Protein AF-A0A928UXY3-F1 (afdb_monomer)

Solvent-accessible surface area (backbone atoms only — not comparable to full-atom values): 6021 Å² total; per-residue (Å²): 69,73,57,98,86,40,46,41,41,59,57,41,48,50,55,31,60,74,66,62,76,45,52,68,32,48,55,47,15,52,51,48,45,52,43,45,72,72,70,46,89,61,59,68,84,39,35,35,77,53,89,51,96,85,50,99,54,60,34,33,38,16,44,19,94,57,29,35,38,34,32,34,57,44,88,98,78,44,77,47,58,47,35,49,48,40,58,93,46,40,72,62,51,52,54,53,50,53,54,52,51,44,50,58,58,75,75,103

Organism: NCBI:txid2082723

Secondary structure (DSSP, 8-state):
-EETTEEHHHHHHHHHHHHSSSHHHHHHHHHHHHHHHTT----TTTEEEE--TT-SS-EEEEEETTEEEEEEEETTTEEEEEEEEETTTHHHHHHHHHHHHHHHHHT-

Sequence (108 aa):
MLVDGECLLDAFYREVLESGNLKKDFVGAISILKSSANGLLLPKTKFRIIEHKRLPYKLYEAKKDDIRIYCFHEEKTGRIIVAGGKKSTQKRDIHSIVNLLIEYYNGK

Mean predicted aligned error: 3.24 Å

Structure (mmCIF, N/CA/C/O backbone):
data_AF-A0A928UXY3-F1
#
_entry.id   AF-A0A928UXY3-F1
#
loop_
_atom_site.group_PDB
_atom_site.id
_atom_site.type_symbol
_atom_site.label_atom_id
_atom_site.label_alt_id
_atom_site.label_comp_id
_atom_site.label_asym_id
_atom_site.label_entity_id
_atom_site.label_seq_id
_atom_site.pdbx_PDB_ins_code
_atom_site.Cartn_x
_atom_site.Cartn_y
_atom_site.Cartn_z
_atom_site.occupancy
_atom_site.B_iso_or_equiv
_atom_site.auth_seq_id
_atom_site.auth_comp_id
_atom_site.auth_asym_id
_atom_site.auth_atom_id
_atom_site.pdbx_PDB_model_num
ATOM 1 N N . MET A 1 1 ? -0.493 -7.818 -5.365 1.00 84.62 1 MET A N 1
ATOM 2 C CA . MET A 1 1 ? 0.707 -8.661 -5.554 1.00 84.62 1 MET A CA 1
ATOM 3 C C . MET A 1 1 ? 0.445 -10.012 -4.913 1.00 84.62 1 MET A C 1
ATOM 5 O O . MET A 1 1 ? -0.165 -10.014 -3.848 1.00 84.62 1 MET A O 1
ATOM 9 N N . LEU A 1 2 ? 0.840 -11.111 -5.565 1.00 88.62 2 LEU A N 1
ATOM 10 C CA . LEU A 1 2 ? 0.720 -12.463 -5.013 1.00 88.62 2 LEU A CA 1
ATOM 11 C C . LEU A 1 2 ? 2.073 -12.917 -4.459 1.00 88.62 2 LEU A C 1
ATOM 13 O O . LEU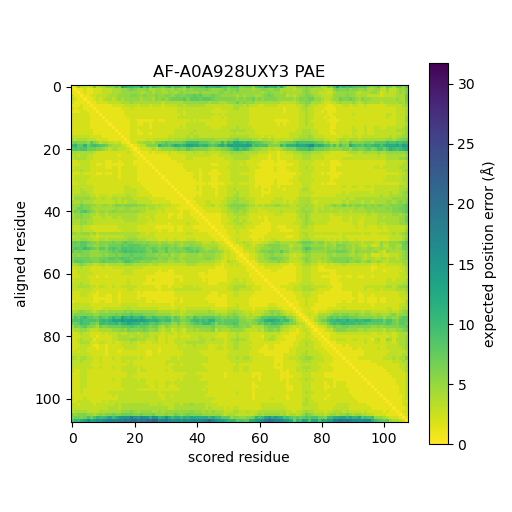 A 1 2 ? 3.085 -12.733 -5.132 1.00 88.62 2 LEU A O 1
ATOM 17 N N . VAL A 1 3 ? 2.074 -13.502 -3.266 1.00 88.44 3 VAL A N 1
ATOM 18 C CA . VAL A 1 3 ? 3.225 -14.176 -2.649 1.00 88.44 3 VAL A CA 1
ATOM 19 C C . VAL A 1 3 ? 2.734 -15.545 -2.203 1.00 88.44 3 VAL A C 1
ATOM 21 O O . VAL A 1 3 ? 1.727 -15.618 -1.507 1.00 88.44 3 VAL A O 1
ATOM 24 N N . ASP A 1 4 ? 3.365 -16.613 -2.693 1.00 89.12 4 ASP A N 1
ATOM 25 C CA . ASP A 1 4 ? 2.967 -18.006 -2.424 1.00 89.12 4 ASP A CA 1
ATOM 26 C C . ASP A 1 4 ? 1.475 -18.296 -2.688 1.00 89.12 4 ASP A C 1
ATOM 28 O O . ASP A 1 4 ? 0.821 -19.064 -1.990 1.00 89.12 4 ASP A O 1
ATOM 32 N N . GLY A 1 5 ? 0.917 -17.653 -3.720 1.00 89.88 5 GLY A N 1
ATOM 33 C CA . GLY A 1 5 ? -0.497 -17.772 -4.093 1.00 89.88 5 GLY A CA 1
ATOM 34 C C . GLY A 1 5 ? -1.449 -16.851 -3.322 1.00 89.88 5 GLY A C 1
ATOM 35 O O . GLY A 1 5 ? -2.626 -16.778 -3.673 1.00 89.88 5 GLY A O 1
ATOM 36 N N . GLU A 1 6 ? -0.968 -16.088 -2.338 1.00 92.38 6 GLU A N 1
ATOM 37 C CA . GLU A 1 6 ? -1.794 -15.185 -1.535 1.00 92.38 6 GLU A CA 1
ATOM 38 C C . GLU A 1 6 ? -1.659 -13.714 -1.939 1.00 92.38 6 GLU A C 1
ATOM 40 O O . GLU A 1 6 ? -0.564 -13.176 -2.108 1.00 92.38 6 GLU A O 1
ATOM 45 N N . CYS A 1 7 ? -2.793 -13.013 -2.042 1.00 94.88 7 CYS A N 1
ATOM 46 C CA . CYS A 1 7 ? -2.813 -11.571 -2.271 1.00 94.88 7 CYS A CA 1
ATOM 47 C C . CYS A 1 7 ? -2.571 -10.809 -0.963 1.00 94.88 7 CYS A C 1
ATOM 49 O O . CYS A 1 7 ? -3.418 -10.802 -0.069 1.00 94.88 7 CYS A O 1
ATOM 51 N N . LEU A 1 8 ? -1.446 -10.091 -0.879 1.00 95.38 8 LEU A N 1
ATOM 52 C CA . LEU A 1 8 ? -1.063 -9.346 0.329 1.00 95.38 8 LEU A CA 1
ATOM 53 C C . LEU A 1 8 ? -2.067 -8.250 0.714 1.00 95.38 8 LEU A C 1
ATOM 55 O O 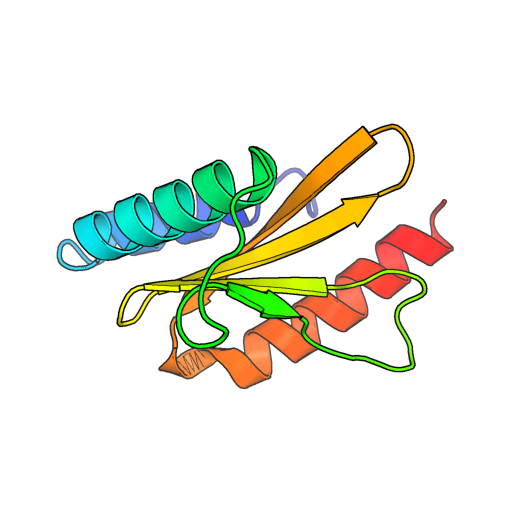. LEU A 1 8 ? -2.251 -7.950 1.893 1.00 95.38 8 LEU A O 1
ATOM 59 N N . LEU A 1 9 ? -2.726 -7.631 -0.272 1.00 96.25 9 LEU A N 1
ATOM 60 C CA . LEU A 1 9 ? -3.769 -6.644 0.002 1.00 96.25 9 LEU A CA 1
ATOM 61 C C . LEU A 1 9 ? -5.017 -7.306 0.598 1.00 96.25 9 LEU A C 1
ATOM 63 O O . LEU A 1 9 ? -5.611 -6.740 1.511 1.00 96.25 9 LEU A O 1
ATOM 67 N N . ASP A 1 10 ? -5.393 -8.488 0.109 1.00 96.12 10 ASP A N 1
ATOM 68 C CA . ASP A 1 10 ? -6.578 -9.209 0.582 1.00 96.12 10 ASP A CA 1
ATOM 69 C C . ASP A 1 10 ? -6.346 -9.787 1.979 1.00 96.12 10 ASP A C 1
ATOM 71 O O . ASP A 1 10 ? -7.239 -9.737 2.824 1.00 96.12 10 ASP A O 1
ATOM 75 N N . ALA A 1 11 ? -5.134 -10.282 2.257 1.00 95.31 11 ALA A N 1
ATOM 76 C CA . ALA A 1 11 ? -4.708 -10.652 3.605 1.00 95.31 11 ALA A CA 1
ATOM 77 C C . ALA A 1 11 ? -4.875 -9.470 4.573 1.00 95.31 11 ALA A C 1
ATOM 79 O O . ALA A 1 11 ? -5.599 -9.578 5.561 1.00 95.31 11 ALA A O 1
ATOM 80 N N . PHE A 1 12 ? -4.334 -8.302 4.221 1.00 96.31 12 PHE A N 1
ATOM 81 C CA . PHE A 1 12 ? -4.493 -7.104 5.040 1.00 96.31 12 PHE A CA 1
ATOM 82 C C . PHE A 1 12 ? -5.954 -6.634 5.153 1.00 96.31 12 PHE A C 1
ATOM 84 O O . PHE A 1 12 ? -6.390 -6.165 6.204 1.00 96.31 12 PHE A O 1
ATOM 91 N N . TYR A 1 13 ? -6.744 -6.754 4.085 1.00 96.19 13 TYR A N 1
ATOM 92 C CA . TYR A 1 13 ? -8.157 -6.386 4.121 1.00 96.19 13 TYR A CA 1
ATOM 93 C C . TYR A 1 13 ? -8.955 -7.272 5.087 1.00 96.19 13 TYR A C 1
ATOM 95 O O . TYR A 1 13 ? -9.810 -6.755 5.807 1.00 96.19 13 TYR A O 1
ATOM 103 N N . ARG A 1 14 ? -8.643 -8.572 5.167 1.00 96.19 14 ARG A N 1
ATOM 104 C CA . ARG A 1 14 ? -9.229 -9.483 6.164 1.00 96.19 14 ARG A CA 1
ATOM 105 C C . ARG A 1 14 ? -8.917 -9.026 7.593 1.00 96.19 14 ARG A C 1
ATOM 107 O O . ARG A 1 14 ? -9.849 -8.861 8.374 1.00 96.19 14 ARG A O 1
ATOM 114 N N . GLU A 1 15 ? -7.669 -8.662 7.892 1.00 94.69 15 GLU A N 1
ATOM 115 C CA . GLU A 1 15 ? -7.298 -8.097 9.206 1.00 94.69 15 GLU A CA 1
ATOM 116 C C . GLU A 1 15 ? -8.065 -6.802 9.537 1.00 94.69 15 GLU A C 1
ATOM 118 O O . GLU A 1 15 ? -8.442 -6.542 10.686 1.00 94.69 15 GLU A O 1
ATOM 123 N N . VAL A 1 16 ? -8.294 -5.950 8.530 1.00 95.56 16 VAL A N 1
ATOM 124 C CA . VAL A 1 16 ? -9.079 -4.714 8.676 1.00 95.56 16 VAL A CA 1
ATOM 125 C C . VAL A 1 16 ? -10.540 -5.022 9.002 1.00 95.56 16 VAL A C 1
ATOM 127 O O . VAL A 1 16 ? -11.132 -4.321 9.828 1.00 95.56 16 VAL A O 1
ATOM 130 N N . LEU A 1 17 ? -11.123 -6.044 8.368 1.00 94.12 17 LEU A N 1
ATOM 131 C CA . LEU A 1 17 ? -12.490 -6.486 8.645 1.00 94.12 17 LEU A CA 1
ATOM 132 C C . LEU A 1 17 ? -12.619 -7.051 10.062 1.00 94.12 17 LEU A C 1
ATOM 134 O O . LEU A 1 17 ? -13.553 -6.675 10.766 1.00 94.12 17 LEU A O 1
ATOM 138 N N . GLU A 1 18 ? -11.660 -7.867 10.500 1.00 93.69 18 GLU A N 1
ATOM 139 C CA . GLU A 1 18 ? -11.617 -8.434 11.855 1.00 93.69 18 GLU A CA 1
ATOM 140 C C . GLU A 1 18 ? -11.437 -7.359 12.936 1.00 93.69 18 GLU A C 1
ATOM 142 O O . GLU A 1 18 ? -12.053 -7.434 13.996 1.00 93.69 18 GLU A O 1
ATOM 147 N N . SER A 1 19 ? -10.652 -6.311 12.657 1.00 87.50 19 SER A N 1
ATOM 148 C CA . SER A 1 19 ? -10.475 -5.176 13.580 1.00 87.50 19 SER A CA 1
ATOM 149 C C . SER A 1 19 ? -11.762 -4.346 13.759 1.00 87.50 19 SER A C 1
ATOM 151 O O . SER A 1 19 ? -11.918 -3.646 14.758 1.00 87.50 19 SER A O 1
ATOM 153 N N . GLY A 1 20 ? -12.673 -4.364 12.777 1.00 84.44 20 GLY A N 1
ATOM 154 C CA . GLY A 1 20 ? -13.983 -3.697 12.798 1.00 84.44 20 GLY A CA 1
ATOM 155 C C . GLY A 1 20 ? -13.975 -2.167 12.632 1.00 84.44 20 GLY A C 1
ATOM 156 O O . GLY A 1 20 ? -14.862 -1.612 11.982 1.00 84.44 20 GLY A O 1
ATOM 157 N N . ASN A 1 21 ? -12.970 -1.459 13.152 1.00 92.06 21 ASN A N 1
ATOM 158 C CA . ASN A 1 21 ? -12.934 0.011 13.199 1.00 92.06 21 ASN A CA 1
ATOM 159 C C . ASN A 1 21 ? -12.140 0.690 12.064 1.00 92.06 21 ASN A C 1
ATOM 161 O O . ASN A 1 21 ? -12.273 1.895 11.867 1.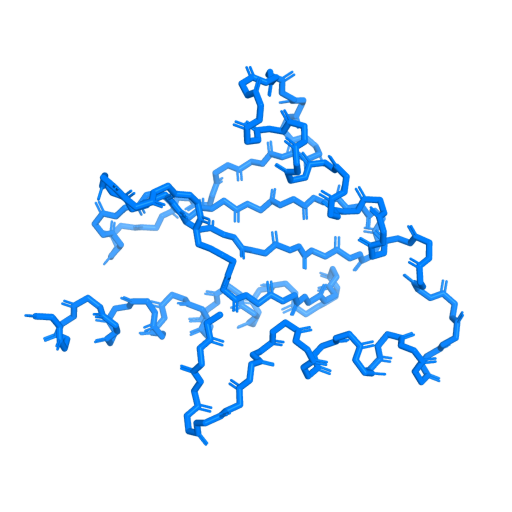00 92.06 21 ASN A O 1
ATOM 165 N N . LEU A 1 22 ? -11.355 -0.055 11.280 1.00 94.50 22 LEU A N 1
ATOM 166 C CA . LEU A 1 22 ? -10.448 0.511 10.264 1.00 94.50 22 LEU A CA 1
ATOM 167 C C . LEU A 1 22 ? -11.007 0.504 8.832 1.00 94.50 22 LEU A C 1
ATOM 169 O O . LEU A 1 22 ? -10.362 0.992 7.900 1.00 94.50 22 LEU A O 1
ATOM 173 N N . LYS A 1 23 ? -12.219 -0.023 8.622 1.00 95.38 23 LYS A N 1
ATOM 174 C CA . LYS A 1 23 ? -12.811 -0.171 7.280 1.00 95.38 23 LYS A CA 1
ATOM 175 C C . LYS A 1 23 ? -12.941 1.165 6.539 1.00 95.38 23 LYS A C 1
ATOM 177 O O . LYS A 1 23 ? -12.645 1.242 5.347 1.00 95.38 23 LYS A O 1
ATOM 182 N N . LYS A 1 24 ? -13.359 2.225 7.239 1.00 96.00 24 LYS A N 1
ATOM 183 C CA . LYS A 1 24 ? -13.493 3.576 6.665 1.00 96.00 24 LYS A CA 1
ATOM 184 C C . LYS A 1 24 ? -12.145 4.116 6.181 1.00 96.00 24 LYS A C 1
ATOM 186 O O . LYS A 1 24 ? -12.070 4.713 5.105 1.00 96.00 24 LYS A O 1
ATOM 191 N N . ASP A 1 25 ? -11.092 3.864 6.945 1.00 96.88 25 ASP A N 1
ATOM 192 C CA . ASP A 1 25 ? -9.745 4.336 6.639 1.00 96.88 25 ASP A CA 1
ATOM 193 C C . AS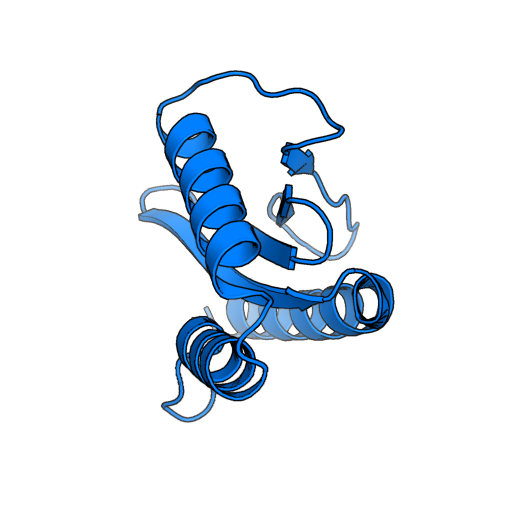P A 1 25 ? -9.167 3.586 5.442 1.00 96.88 25 ASP A C 1
ATOM 195 O O . ASP A 1 25 ? -8.589 4.204 4.546 1.00 96.88 25 ASP A O 1
ATOM 199 N N . PHE A 1 26 ? -9.415 2.276 5.363 1.00 97.62 26 PHE A N 1
ATOM 200 C CA . PHE A 1 26 ? -9.040 1.460 4.212 1.00 97.62 26 PHE A CA 1
ATOM 201 C C . PHE A 1 26 ? -9.694 1.967 2.924 1.00 97.62 26 PHE A C 1
ATOM 203 O O . PHE A 1 26 ? -8.999 2.266 1.952 1.00 97.62 26 PHE A O 1
ATOM 210 N N . VAL A 1 27 ? -11.018 2.161 2.928 1.00 97.00 27 VAL A N 1
ATOM 211 C CA . VAL A 1 27 ? -11.746 2.709 1.770 1.00 97.00 27 VAL A CA 1
ATOM 212 C C . VAL A 1 27 ? -11.215 4.095 1.389 1.00 97.00 27 VAL A C 1
ATOM 214 O O . VAL A 1 27 ? -11.024 4.389 0.207 1.00 97.00 27 VAL A O 1
ATOM 217 N N . GLY A 1 28 ? -10.917 4.943 2.377 1.00 97.88 28 GLY A N 1
ATOM 218 C CA . GLY A 1 28 ? -10.331 6.259 2.134 1.00 97.88 28 GLY A CA 1
ATOM 219 C C . GLY A 1 28 ? -8.940 6.193 1.495 1.00 97.88 28 GLY A C 1
ATOM 220 O O . GLY A 1 28 ? -8.662 6.959 0.571 1.00 97.88 28 GLY A O 1
ATOM 221 N N . ALA A 1 29 ? -8.080 5.265 1.923 1.00 97.94 29 ALA A N 1
ATOM 222 C CA . ALA A 1 29 ? -6.763 5.062 1.321 1.00 97.94 29 ALA A CA 1
ATOM 223 C C . ALA A 1 29 ? -6.860 4.554 -0.130 1.00 97.94 29 ALA A C 1
ATOM 225 O O . ALA A 1 29 ? -6.148 5.059 -1.001 1.00 97.94 29 ALA A O 1
ATOM 226 N N . ILE A 1 30 ? -7.788 3.633 -0.419 1.00 97.31 30 ILE A N 1
ATOM 227 C CA . ILE A 1 30 ? -8.069 3.172 -1.790 1.00 97.31 30 ILE A CA 1
ATOM 228 C C . ILE A 1 30 ? -8.578 4.325 -2.667 1.00 97.31 30 ILE A C 1
ATOM 230 O O . ILE A 1 30 ? -8.131 4.482 -3.803 1.00 97.31 30 ILE A O 1
ATOM 234 N N . SER A 1 31 ? -9.456 5.183 -2.141 1.00 97.56 31 SER A N 1
ATOM 235 C CA . SER A 1 31 ? -9.951 6.365 -2.862 1.00 97.56 31 SER A CA 1
ATOM 236 C C . SER A 1 31 ? -8.830 7.354 -3.212 1.00 97.56 31 SER A C 1
ATOM 238 O O . SER A 1 31 ? -8.760 7.854 -4.338 1.00 97.56 31 SER A O 1
ATOM 240 N N . ILE A 1 32 ? -7.897 7.591 -2.284 1.00 97.81 32 ILE A N 1
ATOM 241 C CA . ILE A 1 32 ? -6.685 8.392 -2.524 1.00 97.81 32 ILE A CA 1
ATOM 242 C C . ILE A 1 32 ? -5.834 7.769 -3.637 1.00 97.81 32 ILE A C 1
ATOM 244 O O . ILE A 1 32 ? -5.402 8.476 -4.550 1.00 97.81 32 ILE A O 1
ATOM 248 N N . LEU A 1 33 ? -5.623 6.450 -3.600 1.00 95.50 33 LEU A N 1
ATOM 249 C CA . LEU A 1 33 ? -4.865 5.737 -4.627 1.00 95.50 33 LEU A CA 1
ATOM 250 C C . LEU A 1 33 ? -5.525 5.867 -6.005 1.00 95.50 33 LEU A C 1
ATOM 252 O O . LEU A 1 33 ? -4.839 6.221 -6.965 1.00 95.50 33 LEU A O 1
ATOM 256 N N . LYS A 1 34 ? -6.846 5.658 -6.092 1.00 94.75 34 LYS A N 1
ATOM 257 C CA . LYS A 1 34 ? -7.634 5.817 -7.325 1.00 94.75 34 LYS A CA 1
ATOM 258 C C . LYS A 1 34 ? -7.557 7.245 -7.864 1.00 94.75 34 LYS A C 1
ATOM 260 O O . LYS A 1 34 ? -7.314 7.442 -9.048 1.00 94.75 34 LYS A O 1
ATOM 265 N N . SER A 1 35 ? -7.697 8.238 -6.988 1.00 95.62 35 SER A N 1
ATOM 266 C CA . SER A 1 35 ? -7.591 9.656 -7.355 1.00 95.62 35 SER A CA 1
ATOM 267 C C . SER A 1 35 ? -6.229 9.965 -7.973 1.00 95.62 35 SER A C 1
ATOM 269 O O . SER A 1 35 ? -6.146 10.587 -9.027 1.00 95.62 35 SER A O 1
ATOM 271 N N . SER A 1 36 ? -5.156 9.471 -7.353 1.00 93.62 36 SER A N 1
ATOM 272 C CA . SER A 1 36 ? -3.805 9.660 -7.873 1.00 93.62 36 SER A CA 1
ATOM 273 C C . SER A 1 36 ? -3.550 8.881 -9.169 1.00 93.62 36 SER A C 1
ATOM 275 O O . SER A 1 36 ? -2.818 9.364 -10.030 1.00 93.62 36 SER A O 1
ATOM 277 N N . ALA A 1 37 ? -4.147 7.696 -9.335 1.00 90.00 37 ALA A N 1
ATOM 278 C CA . ALA A 1 37 ? -4.086 6.939 -10.586 1.00 90.00 37 ALA A CA 1
ATOM 279 C C . ALA A 1 37 ? -4.783 7.677 -11.744 1.00 90.00 37 ALA A C 1
ATOM 281 O O . ALA A 1 37 ? -4.306 7.615 -12.870 1.00 90.00 37 ALA A O 1
ATOM 282 N N . ASN A 1 38 ? -5.828 8.455 -11.449 1.00 91.19 38 ASN A N 1
ATOM 283 C CA . ASN A 1 38 ? -6.517 9.330 -12.404 1.00 91.19 38 ASN A CA 1
ATOM 284 C C . ASN A 1 38 ? -5.777 10.657 -12.677 1.00 91.19 38 ASN A C 1
ATOM 286 O O . ASN A 1 38 ? -6.372 11.604 -13.183 1.00 91.19 38 ASN A O 1
ATOM 290 N N . GLY A 1 39 ? -4.497 10.764 -12.307 1.00 88.94 39 GLY A N 1
ATOM 291 C CA . GLY A 1 39 ? -3.673 11.942 -12.585 1.00 88.94 39 GLY A CA 1
ATOM 292 C C . GLY A 1 39 ? -3.874 13.118 -11.628 1.00 88.94 39 GLY A C 1
ATOM 293 O O . GLY A 1 39 ? -3.252 14.161 -11.820 1.00 88.94 39 GLY A O 1
ATOM 294 N N . LEU A 1 40 ? -4.685 12.978 -10.571 1.00 94.50 40 LEU A N 1
ATOM 295 C CA . LEU A 1 40 ? -4.827 14.048 -9.585 1.00 94.50 40 LEU A CA 1
ATOM 296 C C . LEU A 1 40 ? -3.548 14.194 -8.758 1.00 94.50 40 LEU A C 1
ATOM 298 O O . LEU A 1 40 ? -3.062 13.244 -8.131 1.00 94.50 40 LEU A O 1
ATOM 302 N N . LEU A 1 41 ? -3.042 15.425 -8.706 1.00 93.44 41 LEU A N 1
ATOM 303 C CA . LEU A 1 41 ? -1.995 15.816 -7.774 1.00 93.44 41 LEU A CA 1
ATOM 304 C C . LEU A 1 41 ? -2.586 15.876 -6.367 1.00 93.44 41 LEU A C 1
ATOM 306 O O . LEU A 1 41 ? -3.518 16.629 -6.090 1.00 93.44 41 LEU A O 1
ATOM 310 N N . LEU A 1 42 ? -2.037 15.065 -5.469 1.00 96.31 42 LEU A N 1
ATOM 311 C CA . LEU A 1 42 ? -2.477 14.995 -4.082 1.00 96.31 42 LEU A CA 1
ATOM 312 C C . LEU A 1 42 ? -1.388 15.541 -3.154 1.00 96.31 42 LEU A C 1
ATOM 314 O O . LEU A 1 42 ? -0.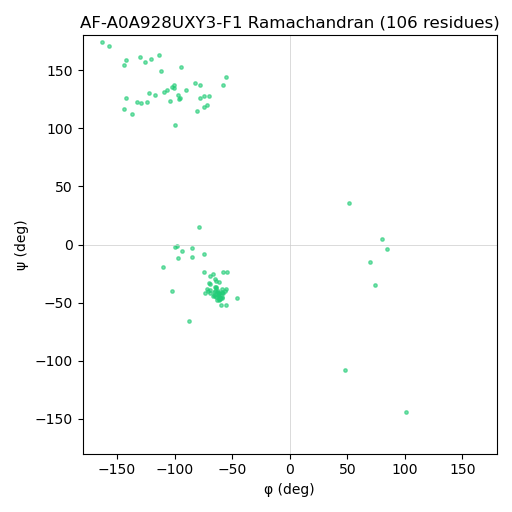199 15.384 -3.440 1.00 96.31 42 LEU A O 1
ATOM 318 N N . PRO A 1 43 ? -1.765 16.136 -2.009 1.00 96.94 43 PRO A N 1
ATOM 319 C CA . PRO A 1 43 ? -0.798 16.551 -1.003 1.00 96.94 43 PRO A CA 1
ATOM 320 C C . PRO A 1 43 ? 0.088 15.384 -0.554 1.00 96.94 43 PRO A C 1
ATOM 322 O O . PRO A 1 43 ? -0.410 14.275 -0.340 1.00 96.94 43 PRO A O 1
ATOM 325 N N . LYS A 1 44 ? 1.372 15.657 -0.276 1.00 95.50 44 LYS A N 1
ATOM 326 C CA . LYS A 1 44 ? 2.334 14.670 0.269 1.00 95.50 44 LYS A CA 1
ATOM 327 C C . LYS A 1 44 ? 1.849 14.001 1.562 1.00 95.50 44 LYS A C 1
ATOM 329 O O . LYS A 1 44 ? 2.281 12.906 1.921 1.00 95.50 44 LYS A O 1
ATOM 334 N N . THR A 1 45 ? 0.950 14.659 2.289 1.00 96.31 45 THR A N 1
ATOM 335 C CA . THR A 1 45 ? 0.321 14.113 3.494 1.00 96.31 45 THR A CA 1
ATOM 336 C C . THR A 1 45 ? -0.635 12.958 3.194 1.00 96.31 45 THR A C 1
ATOM 338 O O . THR A 1 45 ? -0.765 12.088 4.055 1.00 96.31 45 THR A O 1
ATOM 341 N N . LYS A 1 46 ? -1.230 12.918 1.991 1.00 97.38 46 LYS A N 1
ATOM 342 C CA . LYS A 1 46 ? -2.169 11.895 1.502 1.00 97.38 46 LYS A CA 1
ATOM 343 C C . LYS A 1 46 ? -1.521 10.891 0.552 1.00 97.38 46 LYS A C 1
ATOM 345 O O . LYS A 1 46 ? -1.826 9.711 0.643 1.00 97.38 46 LYS A O 1
ATOM 350 N N . PHE A 1 47 ? -0.649 11.336 -0.347 1.00 97.81 47 PHE A N 1
ATOM 351 C CA . PHE A 1 47 ? 0.034 10.462 -1.299 1.00 97.81 47 PHE A CA 1
ATOM 352 C C . PHE A 1 47 ? 1.472 10.926 -1.492 1.00 97.81 47 PHE A C 1
ATOM 354 O O . PHE A 1 47 ? 1.705 12.096 -1.794 1.00 97.81 47 PHE A O 1
ATOM 361 N N . ARG A 1 48 ? 2.447 10.037 -1.306 1.00 96.31 48 ARG A N 1
ATOM 362 C CA . ARG A 1 48 ? 3.868 10.389 -1.442 1.00 96.31 48 ARG A CA 1
ATOM 363 C C . ARG A 1 48 ? 4.679 9.280 -2.086 1.00 96.31 48 ARG A C 1
ATOM 365 O O . ARG A 1 48 ? 4.293 8.119 -2.033 1.00 96.31 48 ARG A O 1
ATOM 372 N N . ILE A 1 49 ? 5.827 9.666 -2.630 1.00 94.88 49 ILE A N 1
ATOM 373 C CA . ILE A 1 49 ? 6.885 8.743 -3.037 1.00 94.88 49 ILE A CA 1
ATOM 374 C C . ILE A 1 49 ? 7.646 8.302 -1.780 1.00 94.88 49 ILE A C 1
ATOM 376 O O . ILE A 1 49 ? 7.935 9.122 -0.905 1.00 94.88 49 ILE A O 1
ATOM 380 N N . ILE A 1 50 ? 7.955 7.012 -1.698 1.00 94.06 50 ILE A N 1
ATOM 381 C CA . ILE A 1 50 ? 8.945 6.439 -0.792 1.00 94.06 50 ILE A CA 1
ATOM 382 C C . ILE A 1 50 ? 10.209 6.233 -1.622 1.00 94.06 50 ILE A C 1
ATOM 384 O O . ILE A 1 50 ? 10.290 5.319 -2.440 1.00 94.06 50 ILE A O 1
ATOM 388 N N . GLU A 1 51 ? 11.182 7.123 -1.448 1.00 87.06 51 GLU A N 1
ATOM 389 C CA . GLU A 1 51 ? 12.459 7.011 -2.146 1.00 87.06 51 GLU A CA 1
ATOM 390 C C . GLU A 1 51 ? 13.292 5.890 -1.532 1.00 87.06 51 GLU A C 1
ATOM 392 O O . GLU A 1 51 ? 13.517 5.852 -0.321 1.00 87.06 51 GLU A O 1
ATOM 397 N N . HIS A 1 52 ? 13.761 4.975 -2.376 1.00 87.75 52 HIS A N 1
ATOM 398 C CA . HIS A 1 52 ? 14.638 3.904 -1.945 1.00 87.75 52 HIS A CA 1
ATOM 399 C C . HIS A 1 52 ? 15.672 3.601 -3.029 1.00 87.75 52 HIS A C 1
ATOM 401 O O . HIS A 1 52 ? 15.319 3.153 -4.114 1.00 87.75 52 HIS A O 1
ATOM 407 N N . LYS A 1 53 ? 16.962 3.804 -2.725 1.00 87.06 53 LYS A N 1
ATOM 408 C CA . LYS A 1 53 ? 18.070 3.699 -3.701 1.00 87.06 53 LYS A CA 1
ATOM 409 C C . LYS A 1 53 ? 18.185 2.333 -4.389 1.00 87.06 53 LYS A C 1
ATOM 411 O O . LYS A 1 53 ? 18.769 2.239 -5.457 1.00 87.06 53 LYS A O 1
ATOM 416 N N . ARG A 1 54 ? 17.670 1.279 -3.747 1.00 86.31 54 ARG A N 1
ATOM 417 C CA . ARG A 1 54 ? 17.707 -0.105 -4.253 1.00 86.31 54 ARG A CA 1
ATOM 418 C C . ARG A 1 54 ? 16.557 -0.452 -5.206 1.00 86.31 54 ARG A C 1
ATOM 420 O O . ARG A 1 54 ? 16.586 -1.533 -5.775 1.00 86.31 54 ARG A O 1
ATOM 427 N N . LEU A 1 55 ? 15.537 0.401 -5.333 1.00 85.81 55 LEU A N 1
ATOM 428 C CA . LEU A 1 55 ? 14.397 0.129 -6.207 1.00 85.81 55 LEU A CA 1
ATOM 429 C C . LEU A 1 55 ? 14.600 0.831 -7.556 1.00 85.81 55 LEU A C 1
ATOM 431 O O . LEU A 1 55 ? 14.838 2.040 -7.564 1.00 85.81 55 LEU A O 1
ATOM 435 N N . PRO A 1 56 ? 14.468 0.119 -8.690 1.00 84.62 56 PRO A N 1
ATOM 436 C CA . PRO A 1 56 ? 14.583 0.732 -10.014 1.00 84.62 56 PRO A CA 1
ATOM 437 C C . PRO A 1 56 ? 13.350 1.574 -10.386 1.00 84.62 56 PRO A C 1
ATOM 439 O O . PRO A 1 56 ? 13.359 2.292 -11.380 1.00 84.62 56 PRO A O 1
ATOM 442 N N . TYR A 1 57 ? 12.289 1.518 -9.578 1.00 86.25 57 TYR A N 1
ATOM 443 C CA . TYR A 1 57 ? 11.034 2.237 -9.771 1.00 86.25 57 TYR A CA 1
ATOM 444 C C . TYR A 1 57 ? 10.606 2.980 -8.505 1.00 86.25 57 TYR A C 1
ATOM 446 O O . TYR A 1 57 ? 11.032 2.692 -7.384 1.00 86.25 57 TYR A O 1
ATOM 454 N N . LYS A 1 58 ? 9.710 3.953 -8.689 1.00 90.44 58 LYS A N 1
ATOM 455 C CA . LYS A 1 58 ? 9.138 4.733 -7.590 1.00 90.44 58 LYS A CA 1
ATOM 456 C C . LYS A 1 58 ? 8.117 3.890 -6.830 1.00 90.44 58 LYS A C 1
ATOM 458 O O . LYS A 1 58 ? 7.088 3.501 -7.385 1.00 90.44 58 LYS A O 1
ATOM 463 N N . LEU A 1 59 ? 8.390 3.661 -5.549 1.00 94.06 59 LEU A N 1
ATOM 464 C CA . LEU A 1 59 ? 7.405 3.182 -4.588 1.00 94.06 59 LEU A CA 1
ATOM 465 C C . LEU A 1 59 ? 6.583 4.373 -4.092 1.00 94.06 59 LEU A C 1
ATOM 467 O O . LEU A 1 59 ? 7.115 5.451 -3.831 1.00 94.06 59 LEU A O 1
ATOM 471 N N . TYR A 1 60 ? 5.284 4.181 -3.945 1.00 96.06 60 TYR A N 1
ATOM 472 C CA . TYR A 1 60 ? 4.345 5.181 -3.474 1.00 96.06 60 TYR A CA 1
ATOM 473 C C . TYR A 1 60 ? 3.544 4.663 -2.288 1.00 96.06 60 TYR A C 1
ATOM 475 O O . TYR A 1 60 ? 3.349 3.463 -2.103 1.00 96.06 60 TYR A O 1
ATOM 483 N N . GLU A 1 61 ? 3.035 5.607 -1.510 1.00 97.19 61 GLU A N 1
ATOM 484 C CA . GLU A 1 61 ? 2.199 5.359 -0.350 1.00 97.19 61 GLU A CA 1
ATOM 485 C C . GLU A 1 61 ? 0.972 6.267 -0.374 1.00 97.19 61 GLU A C 1
ATOM 487 O O . GLU A 1 61 ? 1.102 7.494 -0.356 1.00 97.19 61 GLU A O 1
ATOM 492 N N . ALA A 1 62 ? -0.214 5.658 -0.346 1.00 98.06 62 ALA A N 1
ATOM 493 C CA . ALA A 1 62 ? -1.474 6.317 -0.029 1.00 98.06 62 ALA A CA 1
ATOM 494 C C . ALA A 1 62 ? -1.742 6.237 1.479 1.00 98.06 62 ALA A C 1
ATOM 496 O O . ALA A 1 62 ? -1.612 5.179 2.094 1.00 98.06 62 ALA A O 1
ATOM 497 N N . LYS A 1 63 ? -2.123 7.365 2.080 1.00 98.19 63 LYS A N 1
ATOM 498 C CA . LYS A 1 63 ? -2.238 7.545 3.527 1.00 98.19 63 LYS A CA 1
ATOM 499 C C . LYS A 1 63 ? -3.638 8.005 3.898 1.00 98.19 63 LYS A C 1
ATOM 501 O O . LYS A 1 63 ? -4.061 9.086 3.487 1.00 98.19 63 LYS A O 1
ATOM 506 N N . LYS A 1 64 ? -4.306 7.245 4.758 1.00 98.06 64 LYS A N 1
ATOM 507 C CA . LYS A 1 64 ? -5.537 7.673 5.419 1.00 98.06 64 LYS A CA 1
ATOM 508 C C . LYS A 1 64 ? -5.477 7.262 6.879 1.00 98.06 64 LYS A C 1
ATOM 510 O O . LYS A 1 64 ? -5.442 6.074 7.150 1.00 98.06 64 LYS A O 1
ATOM 515 N N . ASP A 1 65 ? -5.396 8.243 7.776 1.00 96.56 65 ASP A N 1
ATOM 516 C CA . ASP A 1 65 ? -5.379 8.041 9.230 1.00 96.56 65 ASP A CA 1
ATOM 517 C C . ASP A 1 65 ? -4.379 6.943 9.641 1.00 96.56 65 ASP A C 1
ATOM 519 O O . ASP A 1 65 ? -3.162 7.153 9.479 1.00 96.56 65 ASP A O 1
ATOM 523 N N . ASP A 1 66 ? -4.859 5.769 10.052 1.00 96.25 66 ASP A N 1
ATOM 524 C CA . ASP A 1 66 ? -4.023 4.635 10.457 1.00 96.25 66 ASP A CA 1
ATOM 525 C C . ASP A 1 66 ? -3.707 3.629 9.346 1.00 96.25 66 ASP A C 1
ATOM 527 O O . ASP A 1 66 ? -2.864 2.763 9.552 1.00 96.25 66 ASP A O 1
ATOM 531 N N . ILE A 1 67 ? -4.274 3.765 8.147 1.00 97.94 67 ILE A N 1
ATOM 532 C CA . ILE A 1 67 ? -4.042 2.860 7.013 1.00 97.94 67 ILE A CA 1
ATOM 533 C C . ILE A 1 67 ? -3.045 3.436 6.005 1.00 97.94 67 ILE A C 1
ATOM 535 O O . ILE A 1 67 ? -3.086 4.616 5.628 1.00 97.94 67 ILE A O 1
ATOM 539 N N . ARG A 1 68 ? -2.138 2.579 5.539 1.00 98.12 68 ARG A N 1
ATOM 540 C CA . ARG A 1 68 ? -1.195 2.828 4.446 1.00 98.12 68 ARG A CA 1
ATOM 541 C C . ARG A 1 68 ? -1.406 1.782 3.362 1.00 98.12 68 ARG A C 1
ATOM 543 O O . ARG A 1 68 ? -1.454 0.599 3.671 1.00 98.12 68 ARG A O 1
ATOM 550 N N . ILE A 1 69 ? -1.529 2.213 2.110 1.00 98.19 69 ILE A N 1
ATOM 551 C CA . ILE A 1 69 ? -1.554 1.318 0.947 1.00 98.19 69 ILE A CA 1
ATOM 552 C C . ILE A 1 69 ? -0.352 1.644 0.075 1.00 98.19 69 ILE A C 1
ATOM 554 O O . ILE A 1 69 ? -0.138 2.806 -0.280 1.00 98.19 69 ILE A O 1
ATOM 558 N N . TYR A 1 70 ? 0.416 0.617 -0.268 1.00 97.50 70 TYR A N 1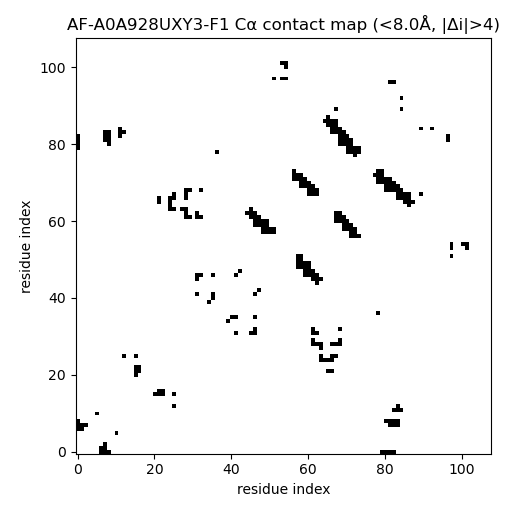
ATOM 559 C CA . TYR A 1 70 ? 1.663 0.744 -1.005 1.00 97.50 70 TYR A CA 1
ATOM 560 C C . TYR A 1 70 ? 1.477 0.274 -2.443 1.00 97.50 70 TYR A C 1
ATOM 562 O O . TYR A 1 70 ? 0.919 -0.796 -2.700 1.00 97.50 70 TYR A O 1
ATOM 570 N N . CYS A 1 71 ? 1.956 1.067 -3.392 1.00 95.94 71 CYS A N 1
ATOM 571 C CA . CYS A 1 71 ? 1.930 0.717 -4.806 1.00 95.94 71 CYS A CA 1
ATOM 572 C C . CYS A 1 71 ? 3.176 1.233 -5.512 1.00 95.94 71 CYS A C 1
ATOM 574 O O . CYS A 1 71 ? 3.765 2.221 -5.088 1.00 95.94 71 CYS A O 1
ATOM 576 N N . PHE A 1 72 ? 3.573 0.593 -6.603 1.00 93.00 72 PHE A N 1
ATOM 577 C CA . PHE A 1 72 ? 4.605 1.120 -7.491 1.00 93.00 72 PHE A CA 1
ATOM 578 C C . PHE A 1 72 ? 4.037 1.298 -8.894 1.00 93.00 72 PHE A C 1
ATOM 580 O O . PHE A 1 72 ? 2.988 0.742 -9.233 1.00 93.00 72 PHE A O 1
ATOM 587 N N . HIS A 1 73 ? 4.701 2.133 -9.685 1.00 88.31 73 HIS A N 1
ATOM 588 C CA . HIS A 1 73 ? 4.392 2.251 -11.101 1.00 88.31 73 HIS A CA 1
ATOM 589 C C . HIS A 1 73 ? 5.336 1.357 -11.894 1.00 88.31 73 HIS A C 1
ATOM 591 O O . HIS A 1 73 ? 6.552 1.480 -11.764 1.00 88.31 73 HIS A O 1
ATOM 597 N N . GLU A 1 74 ? 4.758 0.491 -12.711 1.00 84.12 74 GLU A N 1
ATOM 598 C CA . GLU A 1 74 ? 5.476 -0.305 -13.688 1.00 84.12 74 GLU A CA 1
ATOM 599 C C . GLU A 1 74 ? 5.141 0.216 -15.086 1.00 84.12 74 GLU A C 1
ATOM 601 O O . GLU A 1 74 ? 3.974 0.453 -15.431 1.00 84.12 74 GLU A O 1
ATOM 606 N N . GLU A 1 75 ? 6.185 0.443 -15.882 1.00 78.38 75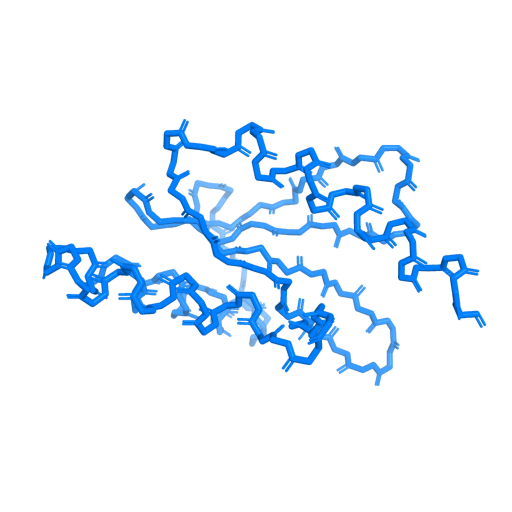 GLU A N 1
ATOM 607 C CA . GLU A 1 75 ? 6.024 0.926 -17.246 1.00 78.38 75 GLU A CA 1
ATOM 608 C C . GLU A 1 75 ? 5.155 -0.050 -18.048 1.00 78.38 75 GLU A C 1
ATOM 610 O O . GLU A 1 75 ? 5.317 -1.266 -17.967 1.00 78.38 75 GLU A O 1
ATOM 615 N N . LYS A 1 76 ? 4.230 0.495 -18.845 1.00 79.38 76 LYS A N 1
ATOM 616 C CA . LYS A 1 76 ? 3.294 -0.239 -19.721 1.00 79.38 76 LYS A CA 1
ATOM 617 C C . LYS A 1 76 ? 2.190 -1.050 -19.023 1.00 79.38 76 LYS A C 1
ATOM 619 O O . LYS A 1 76 ? 1.217 -1.371 -19.697 1.00 79.38 76 LYS A O 1
ATOM 624 N N . THR A 1 77 ? 2.267 -1.324 -17.718 1.00 81.06 77 THR A N 1
ATOM 625 C CA . THR A 1 77 ? 1.212 -2.060 -16.978 1.00 81.06 77 THR A CA 1
ATOM 626 C C . THR A 1 77 ? 0.425 -1.186 -15.999 1.00 81.06 77 THR A C 1
ATOM 628 O O . THR A 1 77 ? -0.706 -1.515 -15.645 1.00 81.06 77 THR A O 1
ATOM 631 N N . GLY A 1 78 ? 0.961 -0.025 -15.607 1.00 85.06 78 GLY A N 1
ATOM 632 C CA . GLY A 1 78 ? 0.254 0.945 -14.771 1.00 85.06 78 GLY A CA 1
ATOM 633 C C . GLY A 1 78 ? 0.682 0.886 -13.307 1.00 85.06 78 GLY A C 1
ATOM 634 O O . GLY A 1 78 ? 1.865 0.771 -12.998 1.00 85.06 78 GLY A O 1
ATOM 635 N N . ARG A 1 79 ? -0.252 1.097 -12.373 1.00 88.06 79 ARG A N 1
ATOM 636 C CA . ARG A 1 79 ? 0.049 1.046 -10.933 1.00 88.06 79 ARG A CA 1
ATOM 637 C C . ARG A 1 79 ? -0.288 -0.324 -10.374 1.00 88.06 79 ARG A C 1
ATOM 639 O O . ARG A 1 79 ? -1.438 -0.745 -10.444 1.00 88.06 79 ARG A O 1
ATOM 646 N N . ILE A 1 80 ? 0.688 -0.957 -9.739 1.00 90.94 80 ILE A N 1
ATOM 647 C CA . ILE A 1 80 ? 0.532 -2.262 -9.103 1.00 90.94 80 ILE A CA 1
ATOM 648 C C . ILE A 1 80 ? 0.452 -2.056 -7.593 1.00 90.94 80 ILE A C 1
ATOM 650 O O . ILE A 1 80 ? 1.350 -1.466 -6.987 1.00 90.94 80 ILE A O 1
ATOM 654 N N . ILE A 1 81 ? -0.634 -2.533 -6.976 1.00 94.06 81 ILE A N 1
ATOM 655 C CA . ILE A 1 81 ? -0.768 -2.539 -5.516 1.00 94.06 81 ILE A CA 1
ATOM 656 C C . ILE A 1 81 ? 0.054 -3.698 -4.952 1.00 94.06 81 ILE A C 1
ATOM 658 O O . ILE A 1 81 ? -0.118 -4.860 -5.344 1.00 94.06 81 ILE A O 1
ATOM 662 N N . VAL A 1 82 ? 0.940 -3.361 -4.017 1.00 93.00 82 VAL A N 1
ATOM 663 C CA . VAL A 1 82 ? 1.828 -4.315 -3.354 1.00 93.00 82 VAL A CA 1
ATOM 664 C C . VAL A 1 82 ? 1.121 -4.909 -2.148 1.00 93.00 82 VAL A C 1
ATOM 666 O O . VAL A 1 82 ? 0.786 -6.087 -2.165 1.00 93.00 82 VAL A O 1
ATOM 669 N N . ALA A 1 83 ? 0.841 -4.077 -1.145 1.00 96.00 83 ALA A N 1
ATOM 670 C CA . ALA A 1 83 ? 0.263 -4.482 0.130 1.00 96.00 83 ALA A CA 1
ATOM 671 C C . ALA A 1 83 ? -0.444 -3.300 0.812 1.00 96.00 83 ALA A C 1
ATOM 673 O O . ALA A 1 83 ? -0.303 -2.141 0.399 1.00 96.00 83 ALA A O 1
ATOM 674 N N . GLY A 1 84 ? -1.175 -3.596 1.884 1.00 96.94 84 GLY A N 1
ATOM 675 C CA . GLY A 1 84 ? -1.613 -2.607 2.863 1.00 96.94 84 GLY A CA 1
ATOM 676 C C . GLY A 1 84 ? -0.954 -2.841 4.222 1.00 96.94 84 GLY A C 1
ATOM 677 O O . GLY A 1 84 ? -0.391 -3.901 4.468 1.00 96.94 84 GLY A O 1
ATOM 678 N N . GLY A 1 85 ? -0.989 -1.830 5.084 1.00 97.19 85 GLY A N 1
ATOM 679 C CA . GLY A 1 85 ? -0.428 -1.896 6.429 1.00 97.19 85 GLY A CA 1
ATOM 680 C C . GLY A 1 85 ? -0.953 -0.784 7.333 1.00 97.19 85 GLY A C 1
ATOM 681 O O . GLY A 1 85 ? -1.671 0.124 6.892 1.00 97.19 85 GLY A O 1
ATOM 682 N N . LYS A 1 86 ? -0.588 -0.841 8.616 1.00 97.25 86 LYS A N 1
ATOM 683 C CA . LYS A 1 86 ? -0.962 0.174 9.608 1.00 97.25 86 LYS A CA 1
ATOM 684 C C . LYS A 1 86 ? 0.147 1.219 9.745 1.00 97.25 86 LYS A C 1
ATOM 686 O O . LYS A 1 86 ? 1.331 0.949 9.560 1.00 97.25 86 LYS A O 1
ATOM 691 N N . LYS A 1 87 ? -0.210 2.442 10.140 1.00 96.75 87 LYS A N 1
ATOM 692 C CA . LYS A 1 87 ? 0.749 3.523 10.422 1.00 96.75 87 LYS A CA 1
ATOM 693 C C . LYS A 1 87 ? 1.788 3.094 11.463 1.00 96.75 87 LYS A C 1
ATOM 695 O O . LYS A 1 87 ? 2.954 3.456 11.332 1.00 96.75 87 LYS A O 1
ATOM 700 N N . SER A 1 88 ? 1.372 2.328 12.470 1.00 96.75 88 SER A N 1
ATOM 701 C CA . SER A 1 88 ? 2.244 1.805 13.528 1.00 96.75 88 SER A CA 1
ATOM 702 C C . SER A 1 88 ? 3.294 0.816 13.013 1.00 96.75 88 SER A C 1
ATOM 704 O O . SER A 1 88 ? 4.391 0.758 13.562 1.00 96.75 88 SER A O 1
ATOM 706 N N . THR A 1 89 ? 2.999 0.079 11.939 1.00 96.62 89 THR A N 1
ATOM 707 C CA . THR A 1 89 ? 3.877 -0.952 11.358 1.00 96.62 89 THR A CA 1
ATOM 708 C C . THR A 1 89 ? 4.654 -0.466 10.136 1.00 96.62 89 THR A C 1
ATOM 710 O O . THR A 1 89 ? 5.527 -1.172 9.639 1.00 96.62 89 THR A O 1
ATOM 713 N N . GLN A 1 90 ? 4.425 0.780 9.713 1.00 96.44 90 GLN A N 1
ATOM 714 C CA . GLN A 1 90 ? 4.919 1.369 8.468 1.00 96.44 90 GLN A CA 1
ATOM 715 C C . GLN A 1 90 ? 6.405 1.112 8.177 1.00 96.44 90 GLN A C 1
ATOM 717 O O . GLN A 1 90 ? 6.757 0.756 7.059 1.00 96.44 90 GLN A O 1
ATOM 722 N N . LYS A 1 91 ? 7.300 1.288 9.159 1.00 95.75 91 LYS A N 1
ATOM 723 C CA . LYS A 1 91 ? 8.745 1.082 8.940 1.00 95.75 91 LYS A CA 1
ATOM 724 C C . LYS A 1 91 ? 9.067 -0.364 8.546 1.00 95.75 91 LYS A C 1
ATOM 726 O O . LYS A 1 91 ? 9.864 -0.587 7.639 1.00 95.75 91 LYS A O 1
ATOM 731 N N . ARG A 1 92 ? 8.439 -1.327 9.225 1.00 96.56 92 ARG A N 1
ATOM 732 C CA . ARG A 1 92 ? 8.598 -2.763 8.968 1.00 96.56 92 ARG A CA 1
ATOM 733 C C . ARG A 1 92 ? 7.976 -3.148 7.628 1.00 96.56 92 ARG A 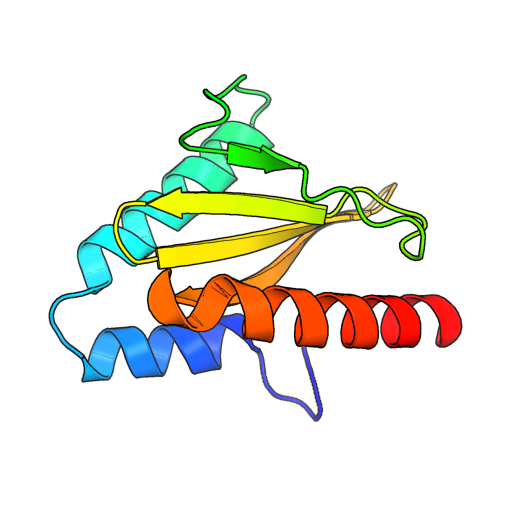C 1
ATOM 735 O O . ARG A 1 92 ? 8.589 -3.895 6.868 1.00 96.56 92 ARG A O 1
ATOM 742 N N . ASP A 1 93 ? 6.805 -2.595 7.327 1.00 96.12 93 ASP A N 1
ATOM 743 C CA . ASP A 1 93 ? 6.096 -2.861 6.074 1.00 96.12 93 ASP A CA 1
ATOM 744 C C . ASP A 1 93 ? 6.929 -2.373 4.881 1.00 96.12 93 ASP A C 1
ATOM 746 O O . ASP A 1 93 ? 7.178 -3.139 3.957 1.00 96.12 93 ASP A O 1
ATOM 750 N N . ILE A 1 94 ? 7.462 -1.143 4.941 1.00 95.50 94 ILE A N 1
ATOM 751 C CA . ILE A 1 94 ? 8.336 -0.589 3.893 1.00 95.50 94 ILE A CA 1
ATOM 752 C C . ILE A 1 94 ? 9.574 -1.463 3.686 1.00 95.50 94 ILE A C 1
ATOM 754 O O . ILE A 1 94 ? 9.927 -1.741 2.544 1.00 95.50 94 ILE A O 1
ATOM 758 N N . HIS A 1 95 ? 10.228 -1.910 4.761 1.00 95.06 95 HIS A N 1
ATOM 759 C CA . HIS A 1 95 ? 11.403 -2.775 4.647 1.00 95.06 95 HIS A CA 1
ATOM 760 C C . HIS A 1 95 ? 11.075 -4.092 3.928 1.00 95.06 95 HIS A C 1
ATOM 762 O O . HIS A 1 95 ? 11.775 -4.478 2.992 1.00 95.06 95 HIS A O 1
ATOM 768 N N . SER A 1 96 ? 9.980 -4.742 4.326 1.00 94.88 96 SER A N 1
ATOM 769 C CA . SER A 1 96 ? 9.537 -6.017 3.747 1.00 94.88 96 SER A CA 1
ATOM 770 C C . SER A 1 96 ? 9.142 -5.853 2.277 1.00 94.88 96 SER A C 1
ATOM 772 O O . SER A 1 96 ? 9.576 -6.622 1.425 1.00 94.88 96 SER A O 1
ATOM 774 N N . ILE A 1 97 ? 8.397 -4.789 1.965 1.00 95.12 97 ILE A N 1
ATOM 775 C CA . ILE A 1 97 ? 7.979 -4.439 0.604 1.00 95.12 97 ILE A CA 1
ATOM 776 C C . ILE A 1 97 ? 9.183 -4.165 -0.293 1.00 95.12 97 ILE A C 1
ATOM 778 O O . ILE A 1 97 ? 9.203 -4.614 -1.431 1.00 95.12 97 ILE A O 1
ATOM 782 N N . VAL A 1 98 ? 10.194 -3.443 0.192 1.00 94.50 98 VAL A N 1
ATOM 783 C CA . VAL A 1 98 ? 11.403 -3.168 -0.595 1.00 94.50 98 VAL A CA 1
ATOM 784 C C . VAL A 1 98 ? 12.126 -4.463 -0.957 1.00 94.50 98 VAL A C 1
ATOM 786 O O . VAL A 1 98 ? 12.518 -4.616 -2.108 1.00 94.50 98 VAL A O 1
ATOM 789 N N . ASN A 1 99 ? 12.295 -5.392 -0.013 1.00 93.62 99 ASN A N 1
ATOM 790 C CA . ASN A 1 99 ? 12.947 -6.673 -0.302 1.00 93.62 99 ASN A CA 1
ATOM 791 C C . ASN A 1 99 ? 12.128 -7.497 -1.307 1.00 93.62 99 ASN A C 1
ATOM 793 O O . ASN A 1 99 ? 12.676 -7.938 -2.312 1.00 93.62 99 ASN A O 1
ATOM 797 N N . LEU A 1 100 ? 10.811 -7.579 -1.105 1.00 93.88 100 LEU A N 1
ATOM 798 C CA . LEU A 1 100 ? 9.889 -8.255 -2.017 1.00 93.88 100 LEU A CA 1
ATOM 799 C C . LEU A 1 100 ? 9.941 -7.679 -3.443 1.00 93.88 100 LEU A C 1
ATOM 801 O O . LEU A 1 100 ? 9.919 -8.407 -4.429 1.00 93.88 100 LEU A O 1
ATOM 805 N N . LEU A 1 101 ? 10.015 -6.356 -3.567 1.00 92.56 101 LEU A N 1
ATOM 806 C CA . LEU A 1 101 ? 10.091 -5.665 -4.853 1.00 92.56 101 LEU A CA 1
ATOM 807 C C . LEU A 1 101 ? 11.440 -5.891 -5.558 1.00 92.56 101 LEU A C 1
ATOM 809 O O . LEU A 1 101 ? 11.490 -5.987 -6.785 1.00 92.56 101 LEU A O 1
ATOM 813 N N . ILE A 1 102 ? 12.528 -6.032 -4.800 1.00 92.56 102 ILE A N 1
ATOM 814 C CA . ILE A 1 102 ? 13.835 -6.419 -5.348 1.00 92.56 102 ILE A CA 1
ATOM 815 C C . ILE A 1 102 ? 13.791 -7.852 -5.880 1.00 92.56 102 ILE A C 1
ATOM 817 O O . ILE A 1 102 ? 14.267 -8.092 -6.984 1.00 92.56 102 ILE A O 1
ATOM 821 N N . GLU A 1 103 ? 13.193 -8.784 -5.139 1.00 91.38 103 GLU A N 1
ATOM 822 C CA . GLU A 1 103 ? 13.001 -10.168 -5.593 1.00 91.38 103 GLU A CA 1
ATOM 823 C C . GLU A 1 103 ? 12.126 -10.230 -6.847 1.00 91.38 103 GLU A C 1
ATOM 825 O O . GLU A 1 103 ? 12.521 -10.836 -7.838 1.00 91.38 103 GLU A O 1
ATOM 830 N N . TYR A 1 104 ? 10.993 -9.521 -6.849 1.00 89.56 104 TYR A N 1
ATOM 831 C CA . TYR A 1 104 ? 10.121 -9.395 -8.018 1.00 89.56 104 TYR A CA 1
ATOM 832 C C . TYR A 1 104 ? 10.860 -8.845 -9.242 1.00 89.56 104 TYR A C 1
ATOM 834 O O . TYR A 1 104 ? 10.619 -9.297 -10.355 1.00 89.56 104 TYR A O 1
ATOM 842 N N . TYR A 1 105 ? 11.752 -7.870 -9.052 1.00 85.62 105 TYR A N 1
ATOM 843 C CA . TYR A 1 105 ? 12.533 -7.307 -10.149 1.00 85.62 105 TYR A CA 1
ATOM 844 C C . TYR A 1 105 ? 13.631 -8.255 -10.643 1.00 85.62 105 TYR A C 1
ATOM 846 O O . TYR A 1 105 ? 13.824 -8.364 -11.844 1.00 85.62 105 TYR A O 1
ATOM 854 N N . ASN A 1 106 ? 14.337 -8.939 -9.743 1.00 86.56 106 ASN A N 1
ATOM 855 C CA . ASN A 1 106 ? 15.413 -9.865 -10.110 1.00 86.56 106 ASN A CA 1
ATOM 856 C C . ASN A 1 106 ? 14.896 -11.187 -10.696 1.00 86.56 106 ASN A C 1
ATOM 858 O O . ASN A 1 106 ? 15.650 -11.885 -11.365 1.00 86.56 106 ASN A O 1
ATOM 862 N N . GLY A 1 107 ? 13.651 -11.560 -10.387 1.00 81.19 107 GLY A N 1
ATOM 863 C CA . GLY A 1 107 ? 12.977 -12.729 -10.953 1.00 81.19 107 GLY A CA 1
ATOM 864 C C . GLY A 1 107 ? 12.296 -12.471 -12.301 1.00 81.19 107 GLY A C 1
ATOM 865 O O . GLY A 1 107 ? 11.732 -13.407 -12.867 1.00 81.19 107 GLY A O 1
ATOM 866 N N . LYS A 1 108 ? 12.314 -11.227 -12.793 1.00 59.88 108 LYS A N 1
ATOM 867 C CA . LYS A 1 108 ? 11.987 -10.887 -14.183 1.00 59.88 108 L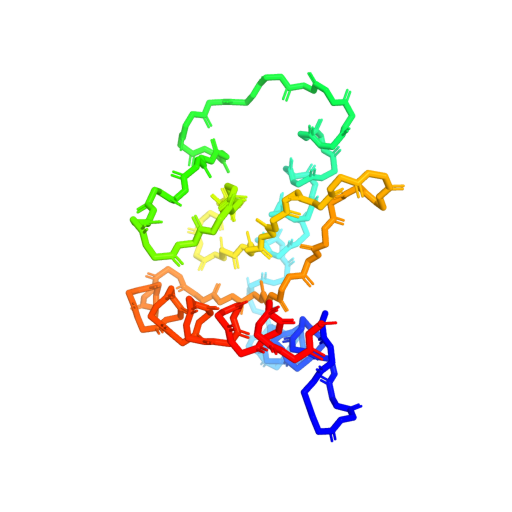YS A CA 1
ATOM 868 C C . LYS A 1 108 ? 13.194 -11.092 -15.085 1.00 59.88 108 LYS A C 1
ATOM 870 O O . LYS A 1 108 ? 12.955 -11.491 -16.244 1.00 59.88 108 LYS A O 1
#

pLDDT: mean 92.85, std 5.65, range [59.88, 98.19]

Nearest PDB structures (foldseek):
  6jwp-assembly1_E  TM=4.337E-01  e=2.314E+00  Saccharomyces cerevisiae S288C
  6ms3-assembly1_B  TM=7.229E-01  e=6.701E+00  Bacillus licheniformis DSM 13 = ATCC 14580
  2aca-assembly1_B  TM=4.193E-01  e=6.294E+00  Vibrio parahaemolyticus
  9cmi-assembly1_A  TM=3.283E-01  e=3.816E+00  Homo sapiens

Foldseek 3Di:
DDDPNDQQAVVVVVVCVVVVPCNVQNVVLVVLVVCVLVVDDDDCQAKNWDDDPLAPWTKMWGGGDFKIWIWTQDPPPGIDTRHMDTPVCVVVVVVVSSVVNNVVVVVD

Radius of gyration: 13.34 Å; Cα contacts (8 Å, |Δi|>4): 152; chains: 1; bounding box: 32×35×33 Å